Protein AF-A0A7Z0EU14-F1 (afdb_monomer)

Radius of gyration: 19.92 Å; Cα contacts (8 Å, |Δi|>4): 42; chains: 1; bounding box: 57×36×21 Å

Foldseek 3Di:
DDDDDDPPPPPPPPPPPQPFAQDPPPRDTHTPDPPQADPPPRDGGD

Organism: NCBI:txid220378

Solvent-accessible surface area (backbone atoms only — not comparable to full-atom values): 3301 Å² total; per-residue (Å²): 135,83,88,84,84,74,79,76,67,77,70,69,74,85,68,80,66,75,57,55,45,66,38,92,87,79,68,47,75,34,74,63,60,92,68,55,47,36,92,86,78,62,48,70,64,132

Sequence (46 aa):
MYLVRENAGAVPPLNGTTWNWTCRLCTHSNPDDEDICCQRCGAGKP

pLDDT: mean 76.25, std 19.19, range [41.56, 96.94]

Secondary structure (DSSP, 8-state):
-PPPP--------------PEEPTTT--EE-SSS--B-TTT-PBP-

Mean predicted aligned error: 12.55 Å

Structure (mmCIF, N/CA/C/O backbone):
data_AF-A0A7Z0EU14-F1
#
_entry.id   AF-A0A7Z0EU14-F1
#
loop_
_atom_site.group_PDB
_atom_site.id
_atom_site.type_symbol
_atom_site.label_atom_id
_atom_site.label_alt_id
_atom_site.label_comp_id
_atom_site.label_asym_id
_atom_site.label_entity_id
_atom_site.label_seq_id
_atom_site.pdbx_PDB_ins_code
_atom_site.Cartn_x
_atom_site.Cartn_y
_atom_site.Cartn_z
_atom_site.occupancy
_atom_site.B_iso_or_equiv
_atom_site.auth_seq_id
_atom_site.auth_comp_id
_atom_site.auth_asym_id
_atom_site.auth_atom_id
_atom_site.pdbx_PDB_model_num
ATOM 1 N N . MET A 1 1 ? 46.410 25.991 -10.884 1.00 41.56 1 MET A N 1
ATOM 2 C CA . MET A 1 1 ? 45.351 26.384 -11.838 1.00 41.56 1 MET A CA 1
ATOM 3 C C . MET A 1 1 ? 44.111 25.553 -11.536 1.00 41.56 1 MET A C 1
ATOM 5 O O . MET A 1 1 ? 44.255 24.420 -11.105 1.00 41.56 1 MET A O 1
ATOM 9 N N . TYR A 1 2 ? 42.946 26.173 -11.662 1.00 42.88 2 TYR A N 1
ATOM 10 C CA . TYR A 1 2 ? 41.660 25.840 -11.049 1.00 42.88 2 TYR A CA 1
ATOM 11 C C . TYR A 1 2 ? 41.004 24.517 -11.494 1.00 42.88 2 TYR A C 1
ATOM 13 O O . TYR A 1 2 ? 41.227 24.030 -12.596 1.00 42.88 2 TYR A O 1
ATOM 21 N N . LEU A 1 3 ? 40.158 24.002 -10.594 1.00 63.50 3 LEU A N 1
ATOM 22 C CA . LEU A 1 3 ? 39.248 22.857 -10.705 1.00 63.50 3 LEU A CA 1
ATOM 23 C C . LEU A 1 3 ? 38.409 22.880 -11.997 1.00 63.50 3 LEU A C 1
ATOM 25 O O . LEU A 1 3 ? 37.676 23.846 -12.221 1.00 63.50 3 LEU A O 1
ATOM 29 N N . VAL A 1 4 ? 38.406 21.786 -12.766 1.00 59.25 4 VAL A N 1
ATOM 30 C CA . VAL A 1 4 ? 37.279 21.471 -13.660 1.00 59.25 4 VAL A CA 1
ATOM 31 C C . VAL A 1 4 ? 36.299 20.574 -12.915 1.00 59.25 4 VAL A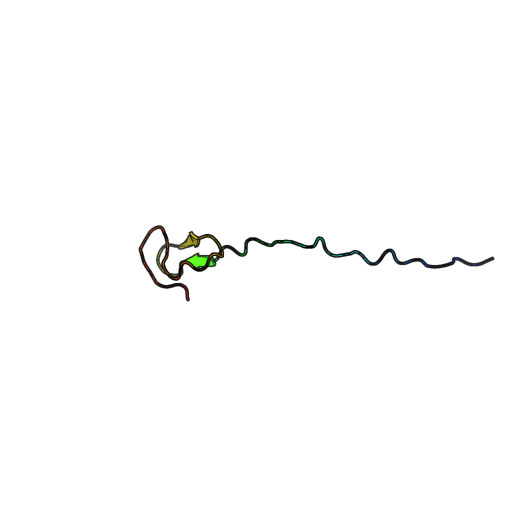 C 1
ATOM 33 O O . VAL A 1 4 ? 36.649 19.535 -12.362 1.00 59.25 4 VAL A O 1
ATOM 36 N N . ARG A 1 5 ? 35.070 21.078 -12.827 1.00 68.06 5 ARG A N 1
ATOM 37 C CA . ARG A 1 5 ? 33.915 20.457 -12.198 1.00 68.06 5 ARG A CA 1
ATOM 38 C C . ARG A 1 5 ? 33.331 19.446 -13.170 1.00 68.06 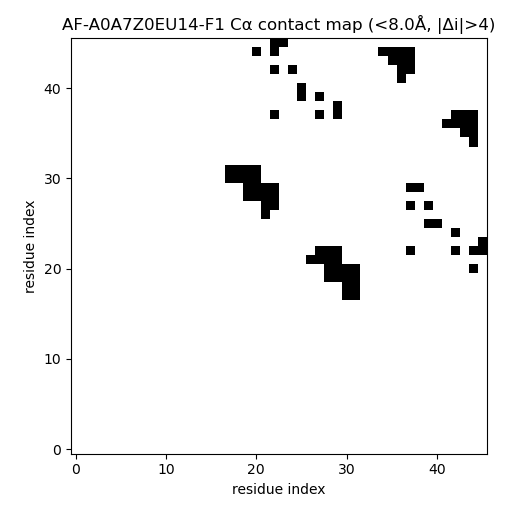5 ARG A C 1
ATOM 40 O O . ARG A 1 5 ? 32.794 19.849 -14.194 1.00 68.06 5 ARG A O 1
ATOM 47 N N . GLU A 1 6 ? 33.305 18.187 -12.778 1.00 56.66 6 GLU A N 1
ATOM 48 C CA . GLU A 1 6 ? 32.290 17.262 -13.258 1.00 56.66 6 GLU A CA 1
ATOM 49 C C . GLU A 1 6 ? 31.512 16.855 -12.018 1.00 56.66 6 GLU A C 1
ATOM 51 O O . GLU A 1 6 ? 31.907 15.984 -11.246 1.00 56.66 6 GLU A O 1
ATOM 56 N N . ASN A 1 7 ? 30.423 17.590 -11.774 1.00 54.91 7 ASN A N 1
ATOM 57 C CA . ASN A 1 7 ? 29.323 17.036 -11.010 1.00 54.91 7 ASN A CA 1
ATOM 58 C C . ASN A 1 7 ? 28.939 15.768 -11.768 1.00 54.91 7 ASN A C 1
ATOM 60 O O . ASN A 1 7 ? 28.234 15.853 -12.774 1.00 54.91 7 ASN A O 1
ATOM 64 N N . ALA A 1 8 ? 29.434 14.614 -11.319 1.00 53.94 8 ALA A N 1
ATOM 65 C CA . ALA A 1 8 ? 28.755 13.359 -11.554 1.00 53.94 8 ALA A CA 1
ATOM 66 C C . ALA A 1 8 ? 27.384 13.575 -10.926 1.00 53.94 8 ALA A C 1
ATOM 68 O O . ALA A 1 8 ? 27.219 13.454 -9.711 1.00 53.94 8 ALA A O 1
ATOM 69 N N . GLY A 1 9 ? 26.455 14.080 -11.746 1.00 47.06 9 GLY A N 1
ATOM 70 C CA . GLY A 1 9 ? 25.073 14.253 -11.373 1.00 47.06 9 GLY A CA 1
ATOM 71 C C . GLY A 1 9 ? 24.693 12.930 -10.764 1.00 47.06 9 GLY A C 1
ATOM 72 O O . GLY A 1 9 ? 24.834 11.898 -11.421 1.00 47.06 9 GLY A O 1
ATOM 73 N N . ALA A 1 10 ? 24.362 12.963 -9.475 1.00 51.31 10 ALA A N 1
ATOM 74 C CA . ALA A 1 10 ? 23.790 11.828 -8.802 1.00 51.31 10 ALA A CA 1
ATOM 75 C C . ALA A 1 10 ? 22.607 11.432 -9.674 1.00 51.31 10 ALA A C 1
ATOM 77 O O . ALA A 1 10 ? 21.586 12.113 -9.673 1.00 51.31 10 ALA A O 1
ATOM 78 N N . VAL A 1 11 ? 22.796 10.408 -10.504 1.00 56.09 11 VAL A N 1
ATOM 79 C CA . VAL A 1 11 ? 21.695 9.693 -11.111 1.00 56.09 11 VAL A CA 1
ATOM 80 C C . VAL A 1 11 ? 20.996 9.178 -9.864 1.00 56.09 11 VAL A C 1
ATOM 82 O O . VAL A 1 11 ? 21.598 8.347 -9.169 1.00 56.09 11 VAL A O 1
ATOM 85 N N . PRO A 1 12 ? 19.829 9.731 -9.461 1.00 57.00 12 PRO A N 1
ATOM 86 C CA . PRO A 1 12 ? 19.070 9.052 -8.433 1.00 57.00 12 PRO A CA 1
ATOM 87 C C . PRO A 1 12 ? 18.965 7.621 -8.948 1.00 57.00 12 PRO A C 1
ATOM 89 O O . PRO A 1 12 ? 18.755 7.455 -10.160 1.00 57.00 12 PRO A O 1
ATOM 92 N N . PRO A 1 13 ? 19.218 6.600 -8.113 1.00 53.97 13 PRO A N 1
ATOM 93 C CA . PRO A 1 13 ? 19.015 5.240 -8.569 1.00 53.97 13 PRO A CA 1
ATOM 94 C C . PRO A 1 13 ? 17.665 5.236 -9.281 1.00 53.97 13 PRO A C 1
ATOM 96 O O . PRO A 1 13 ? 16.722 5.873 -8.795 1.00 53.97 13 PRO A O 1
ATOM 99 N N . LEU A 1 14 ? 17.633 4.685 -10.503 1.00 52.59 14 LEU A N 1
ATOM 100 C CA . LEU A 1 14 ? 16.400 4.396 -11.228 1.00 52.59 14 LEU A CA 1
ATOM 101 C C . LEU A 1 14 ? 15.646 3.428 -10.325 1.00 52.59 14 LEU A C 1
ATOM 103 O O . LEU A 1 14 ? 15.707 2.213 -10.487 1.00 52.59 14 LEU A O 1
ATOM 107 N N . ASN A 1 15 ? 15.061 3.975 -9.269 1.00 47.47 15 ASN A N 1
ATOM 108 C CA . ASN A 1 15 ? 14.338 3.257 -8.271 1.00 47.47 15 ASN A CA 1
ATOM 109 C C . ASN A 1 15 ? 13.093 2.865 -9.036 1.00 47.47 1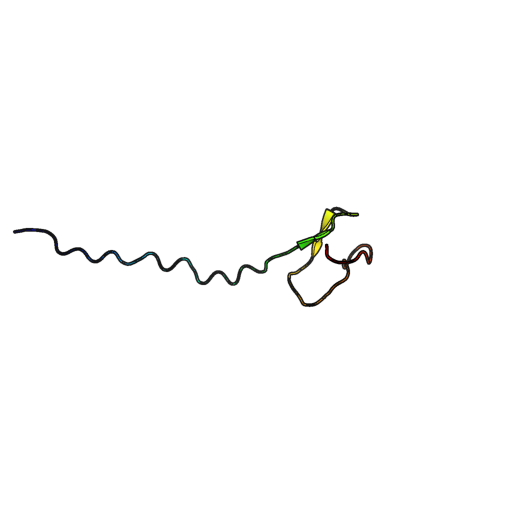5 ASN A C 1
ATOM 111 O O . ASN A 1 15 ? 12.154 3.650 -9.169 1.00 47.47 15 ASN A O 1
ATOM 115 N N . GLY A 1 16 ? 13.103 1.637 -9.545 1.00 49.75 16 GLY A N 1
ATOM 116 C CA . GLY A 1 16 ? 11.912 0.812 -9.564 1.00 49.75 16 GLY A CA 1
ATOM 117 C C . GLY A 1 16 ? 11.424 0.705 -8.126 1.00 49.75 16 GLY A C 1
ATOM 118 O O . GLY A 1 16 ? 11.612 -0.313 -7.470 1.00 49.75 16 GLY A O 1
ATOM 119 N N . THR A 1 17 ? 10.895 1.809 -7.597 1.00 54.09 17 THR A N 1
ATOM 120 C CA . THR A 1 17 ? 10.162 1.820 -6.352 1.00 54.09 17 THR A CA 1
ATOM 121 C C . THR A 1 17 ? 8.950 0.967 -6.652 1.00 54.09 17 THR A C 1
ATOM 123 O O . THR A 1 17 ? 8.042 1.397 -7.357 1.00 54.09 17 THR A O 1
ATOM 126 N N . THR A 1 18 ? 8.958 -0.272 -6.185 1.00 58.91 18 THR A N 1
ATOM 127 C CA . THR A 1 18 ? 7.737 -1.055 -6.061 1.00 58.91 18 THR A CA 1
ATOM 128 C C . THR A 1 18 ? 6.870 -0.284 -5.063 1.00 58.91 18 THR A C 1
ATOM 130 O O . THR A 1 18 ? 7.106 -0.343 -3.856 1.00 58.91 18 THR A O 1
ATOM 133 N N . TRP A 1 19 ? 5.983 0.586 -5.551 1.00 71.06 19 TRP A N 1
ATOM 134 C CA . TRP A 1 19 ? 5.249 1.561 -4.735 1.00 71.06 19 TRP A CA 1
ATOM 135 C C . TRP A 1 19 ? 4.104 0.905 -3.963 1.00 71.06 19 TRP A C 1
ATOM 137 O O . TRP A 1 19 ? 2.935 1.137 -4.244 1.00 71.06 19 TRP A O 1
ATOM 147 N N . ASN A 1 20 ? 4.415 0.065 -2.985 1.00 86.38 20 ASN A N 1
ATOM 148 C CA . ASN A 1 20 ? 3.375 -0.632 -2.239 1.00 86.38 20 ASN A CA 1
ATOM 149 C C . ASN A 1 20 ? 2.327 0.351 -1.682 1.00 86.38 20 ASN A C 1
ATOM 151 O O . ASN A 1 20 ? 2.679 1.353 -1.051 1.00 86.38 20 ASN A O 1
ATOM 155 N N . TRP A 1 21 ? 1.040 0.058 -1.879 1.00 91.38 21 TRP A N 1
ATOM 156 C CA . TRP A 1 21 ? -0.043 0.867 -1.327 1.00 91.38 21 TRP A CA 1
ATOM 157 C C . TRP A 1 21 ? -0.561 0.253 -0.028 1.00 91.38 21 TRP A C 1
ATOM 159 O O . TRP A 1 21 ? -0.772 -0.957 0.097 1.00 91.38 21 TRP A O 1
ATOM 169 N N . THR A 1 22 ? -0.791 1.101 0.970 1.00 93.69 22 THR A N 1
ATOM 170 C CA . THR A 1 22 ? -1.335 0.666 2.259 1.00 93.69 22 THR A CA 1
ATOM 171 C C . THR A 1 22 ? -2.856 0.734 2.229 1.00 93.69 22 THR A C 1
ATOM 173 O O . THR A 1 22 ? -3.441 1.800 2.025 1.00 93.69 22 TH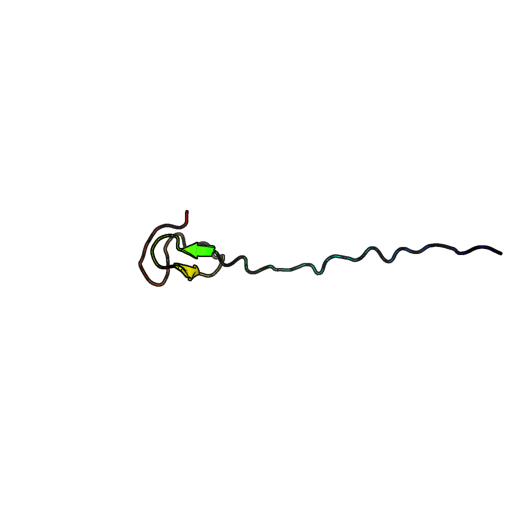R A O 1
ATOM 176 N N . CYS A 1 23 ? -3.514 -0.399 2.478 1.00 94.88 23 CYS A N 1
ATOM 177 C CA . CYS A 1 23 ? -4.964 -0.460 2.590 1.00 94.88 23 CYS A CA 1
ATOM 178 C C . CYS A 1 23 ? -5.457 0.395 3.761 1.00 94.88 23 CYS A C 1
ATOM 180 O O . CYS A 1 23 ? -5.077 0.172 4.911 1.00 94.88 23 CYS A O 1
ATOM 182 N N . ARG A 1 24 ? -6.367 1.336 3.486 1.00 94.56 24 ARG A N 1
ATOM 183 C CA . ARG A 1 24 ? -6.919 2.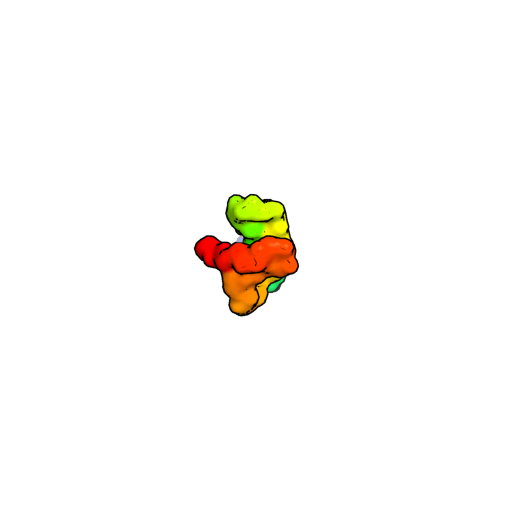243 4.507 1.00 94.56 24 ARG A CA 1
ATOM 184 C C . ARG A 1 24 ? -7.858 1.557 5.506 1.00 94.56 24 ARG A C 1
ATOM 186 O O . ARG A 1 24 ? -8.116 2.132 6.555 1.00 94.56 24 ARG A O 1
ATOM 193 N N . LEU A 1 25 ? -8.356 0.352 5.199 1.00 96.38 25 LEU A N 1
ATOM 194 C CA . LEU A 1 25 ? -9.281 -0.382 6.075 1.00 96.38 25 LEU A CA 1
ATOM 195 C C . LEU A 1 25 ? -8.579 -1.370 7.011 1.00 96.38 25 LEU A C 1
ATOM 197 O O . LEU A 1 25 ? -8.930 -1.449 8.182 1.00 96.38 25 LEU A O 1
ATOM 201 N N . CYS A 1 26 ? -7.612 -2.143 6.507 1.00 96.44 26 CYS A N 1
ATOM 202 C CA . CYS A 1 26 ? -6.975 -3.226 7.272 1.00 96.44 26 CYS A CA 1
ATOM 203 C C . CYS A 1 26 ? -5.460 -3.055 7.463 1.00 96.44 26 CYS A C 1
ATOM 205 O O . CYS A 1 26 ? -4.803 -3.983 7.939 1.00 96.44 26 CYS A O 1
ATOM 207 N N . THR A 1 27 ? -4.917 -1.909 7.029 1.00 95.88 27 THR A N 1
ATOM 208 C CA . THR A 1 27 ? -3.500 -1.510 7.126 1.00 95.88 27 THR A CA 1
ATOM 209 C C . THR A 1 27 ? -2.507 -2.484 6.489 1.00 95.88 27 THR A C 1
ATOM 211 O O . THR A 1 27 ? -1.316 -2.434 6.780 1.00 95.88 27 THR A O 1
ATOM 214 N N . HIS A 1 28 ? -2.980 -3.383 5.626 1.00 95.06 28 HIS A N 1
ATOM 215 C CA . HIS A 1 28 ? -2.130 -4.293 4.870 1.00 95.06 28 HIS A CA 1
ATOM 216 C C . HIS A 1 28 ? -1.410 -3.543 3.746 1.00 95.06 28 HIS A C 1
ATOM 218 O O . HIS A 1 28 ? -2.035 -2.755 3.034 1.00 95.06 28 HIS A O 1
ATOM 224 N N . SER A 1 29 ? -0.114 -3.797 3.588 1.00 94.62 29 SER A N 1
ATOM 225 C CA . SER A 1 29 ? 0.665 -3.334 2.441 1.00 94.62 29 SER A CA 1
ATOM 226 C C . SER A 1 29 ? 0.449 -4.280 1.269 1.00 94.62 29 SER A C 1
ATOM 228 O O . SER A 1 29 ? 0.707 -5.472 1.397 1.00 94.62 29 SER A O 1
ATOM 230 N N . ASN A 1 30 ? -0.011 -3.739 0.149 1.00 93.25 30 ASN A N 1
ATOM 231 C CA . ASN A 1 30 ? -0.206 -4.465 -1.099 1.00 93.25 30 AS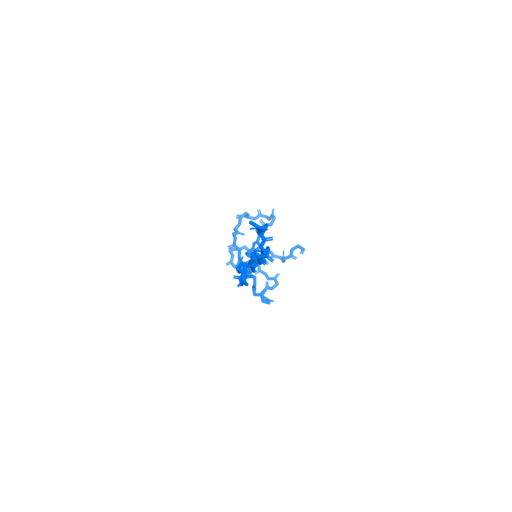N A CA 1
ATOM 232 C C . ASN A 1 30 ? 0.871 -4.025 -2.103 1.00 93.25 30 ASN A C 1
ATOM 234 O O . ASN A 1 30 ? 1.341 -2.887 -2.001 1.00 93.25 30 ASN A O 1
ATOM 238 N N . PRO A 1 31 ? 1.263 -4.882 -3.055 1.00 91.50 31 PRO A N 1
ATOM 239 C CA . PRO A 1 31 ? 2.110 -4.487 -4.183 1.00 91.50 31 PRO A CA 1
ATOM 240 C C . PRO A 1 31 ? 1.513 -3.322 -4.992 1.00 91.50 31 PRO A C 1
ATOM 242 O O . PRO A 1 31 ? 0.303 -3.098 -4.976 1.00 91.50 31 PRO A O 1
ATOM 245 N N . ASP A 1 32 ? 2.365 -2.568 -5.699 1.00 84.62 32 ASP A N 1
ATOM 246 C CA . ASP A 1 32 ? 1.907 -1.632 -6.744 1.00 84.62 32 ASP A CA 1
ATOM 247 C C . ASP A 1 32 ? 1.737 -2.342 -8.079 1.00 84.62 32 ASP A C 1
ATOM 249 O O . ASP A 1 32 ? 2.449 -2.095 -9.052 1.00 84.62 32 ASP A O 1
ATOM 253 N N . ASP A 1 33 ? 0.831 -3.297 -8.097 1.00 81.94 33 ASP A N 1
ATOM 254 C CA . ASP A 1 33 ? 0.335 -3.878 -9.325 1.00 81.94 33 ASP A CA 1
ATOM 255 C C . ASP A 1 33 ? -1.007 -3.236 -9.698 1.00 81.94 33 ASP A C 1
ATOM 257 O O . ASP A 1 33 ? -1.521 -2.302 -9.065 1.00 81.94 33 ASP A O 1
ATOM 261 N N . GLU A 1 34 ? -1.549 -3.723 -10.803 1.00 77.88 34 GLU A N 1
ATOM 262 C CA . GLU A 1 34 ? -2.870 -3.373 -11.302 1.00 77.88 34 GLU A CA 1
ATOM 263 C C . GLU A 1 34 ? -4.014 -3.951 -10.449 1.00 77.88 34 GLU A C 1
ATOM 265 O O . GLU A 1 34 ? -5.183 -3.692 -10.754 1.00 77.88 34 GLU A O 1
ATOM 270 N N . ASP A 1 35 ? -3.716 -4.664 -9.350 1.00 80.94 35 ASP A N 1
ATOM 271 C CA . ASP A 1 35 ? -4.745 -5.124 -8.425 1.00 80.94 35 ASP A CA 1
ATO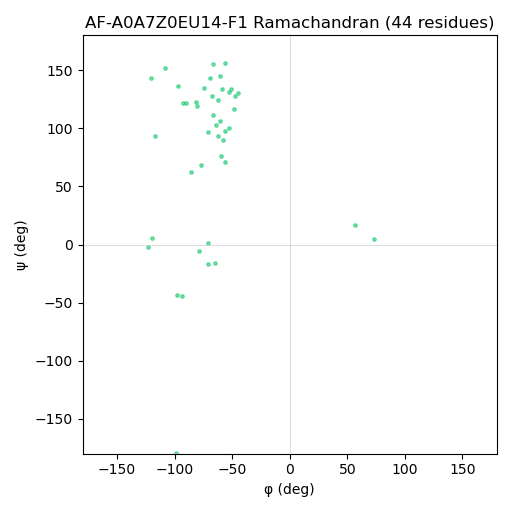M 272 C C . ASP A 1 35 ? -5.398 -3.925 -7.732 1.00 80.94 35 ASP A C 1
ATOM 274 O O . ASP A 1 35 ? -4.845 -3.225 -6.876 1.00 80.94 35 ASP A O 1
ATOM 278 N N . ILE A 1 36 ? -6.662 -3.721 -8.080 1.00 87.06 36 ILE A N 1
ATOM 279 C CA . ILE A 1 36 ? -7.503 -2.682 -7.492 1.00 87.06 36 ILE A CA 1
ATOM 280 C C . ILE A 1 36 ? -8.056 -3.076 -6.117 1.00 87.06 36 ILE A C 1
ATOM 282 O O . ILE A 1 36 ? -8.712 -2.255 -5.488 1.00 87.06 36 ILE A O 1
ATOM 286 N N . CYS A 1 37 ? -7.832 -4.305 -5.642 1.00 95.44 37 CYS A N 1
ATOM 287 C CA . CYS A 1 37 ? -8.383 -4.828 -4.391 1.00 95.44 37 CYS A CA 1
ATOM 288 C C . CYS A 1 37 ? -7.274 -5.248 -3.422 1.00 95.44 37 CYS A C 1
ATOM 290 O O . CYS A 1 37 ? -6.269 -5.830 -3.812 1.00 95.44 37 CYS A O 1
ATOM 292 N N . CYS A 1 38 ? -7.479 -5.017 -2.125 1.00 95.81 38 CYS A N 1
ATOM 293 C CA . CYS A 1 38 ? -6.545 -5.449 -1.095 1.00 95.81 38 CYS A CA 1
ATOM 294 C C . CYS A 1 38 ? -6.511 -6.978 -0.993 1.00 95.81 38 CYS A C 1
ATOM 296 O O . CYS A 1 38 ? -7.537 -7.605 -0.728 1.00 95.81 38 CYS A O 1
ATOM 298 N N . GLN A 1 39 ? -5.315 -7.560 -1.052 1.00 94.88 39 GLN A N 1
ATOM 299 C CA . GLN A 1 39 ? -5.084 -9.007 -0.998 1.00 94.88 39 GLN A CA 1
ATOM 300 C C . GLN A 1 39 ? -5.480 -9.643 0.349 1.00 94.88 39 GLN A C 1
ATOM 302 O O . GLN A 1 39 ? -5.648 -10.857 0.442 1.00 94.88 39 GLN A O 1
ATOM 307 N N . ARG A 1 40 ? -5.673 -8.833 1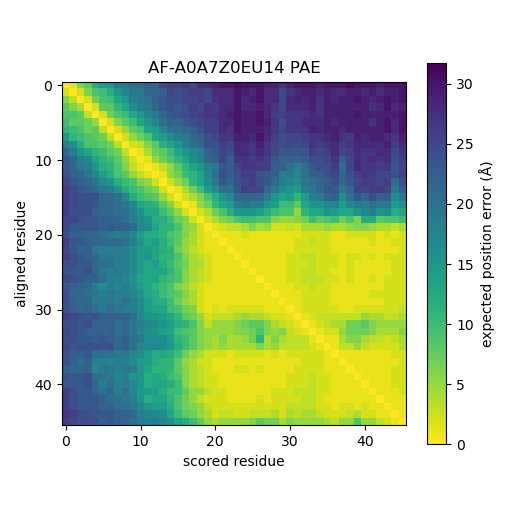.403 1.00 95.81 40 ARG A N 1
ATOM 308 C CA . ARG A 1 40 ? -6.086 -9.302 2.736 1.00 95.81 40 ARG A CA 1
ATOM 309 C C . ARG A 1 40 ? -7.583 -9.178 3.010 1.00 95.81 40 ARG A C 1
ATOM 311 O O . ARG A 1 40 ? -8.150 -10.068 3.634 1.00 95.81 40 ARG A O 1
ATOM 318 N N . CYS A 1 41 ? -8.210 -8.060 2.639 1.00 96.94 41 CYS A N 1
ATOM 319 C CA . CYS A 1 41 ? -9.606 -7.777 3.008 1.00 96.94 41 CYS A CA 1
ATOM 320 C C . CYS A 1 41 ? -10.543 -7.508 1.823 1.00 96.94 41 CYS A C 1
ATOM 322 O O . CYS A 1 41 ? -11.726 -7.271 2.044 1.00 96.94 41 CYS A O 1
ATOM 324 N N . GLY A 1 42 ? -10.032 -7.499 0.589 1.00 96.00 42 GLY A N 1
ATOM 325 C CA . GLY A 1 42 ? -10.817 -7.248 -0.622 1.00 96.00 42 GLY A CA 1
ATOM 326 C C . GLY A 1 42 ? -11.260 -5.796 -0.826 1.00 96.00 42 GLY A C 1
ATOM 327 O O . GLY A 1 42 ? -11.992 -5.516 -1.767 1.00 96.00 42 GLY A O 1
ATOM 328 N N . ALA A 1 43 ? -10.843 -4.860 0.032 1.00 96.44 43 ALA A N 1
ATOM 329 C CA . ALA A 1 43 ? -11.200 -3.449 -0.102 1.00 96.44 43 ALA A CA 1
ATOM 330 C C . ALA A 1 43 ? -10.525 -2.796 -1.315 1.00 96.44 43 ALA A C 1
ATOM 332 O O . ALA A 1 43 ? -9.357 -3.075 -1.578 1.00 96.44 43 ALA A O 1
ATOM 333 N N . GLY A 1 44 ? -11.226 -1.884 -1.990 1.00 93.75 44 GLY A N 1
ATOM 334 C CA . GLY A 1 44 ? -10.681 -1.140 -3.125 1.00 93.75 44 GLY A CA 1
ATOM 335 C C . GLY A 1 44 ? -9.448 -0.296 -2.769 1.00 93.75 44 GLY A C 1
ATOM 336 O O . GLY A 1 44 ? -9.358 0.253 -1.663 1.00 93.75 44 GLY A O 1
ATOM 337 N N . LYS A 1 45 ? -8.508 -0.191 -3.713 1.00 87.00 45 LYS A N 1
ATOM 338 C CA . LYS A 1 45 ? -7.389 0.757 -3.697 1.00 87.00 45 LYS A CA 1
ATOM 339 C C . LYS A 1 45 ? -7.969 2.187 -3.630 1.00 87.00 45 LYS A C 1
ATOM 341 O O . LYS A 1 45 ? -8.969 2.447 -4.303 1.00 87.00 45 LYS A O 1
ATOM 346 N N . PRO A 1 46 ? -7.438 3.066 -2.759 1.00 79.00 46 PRO A N 1
ATOM 347 C CA . PRO A 1 46 ? -7.962 4.419 -2.565 1.00 79.00 46 PRO A CA 1
ATOM 348 C C . PRO A 1 46 ? -7.708 5.358 -3.747 1.00 79.00 46 PRO A C 1
ATOM 350 O O . PRO A 1 46 ? -6.771 5.091 -4.530 1.00 79.00 46 PRO A 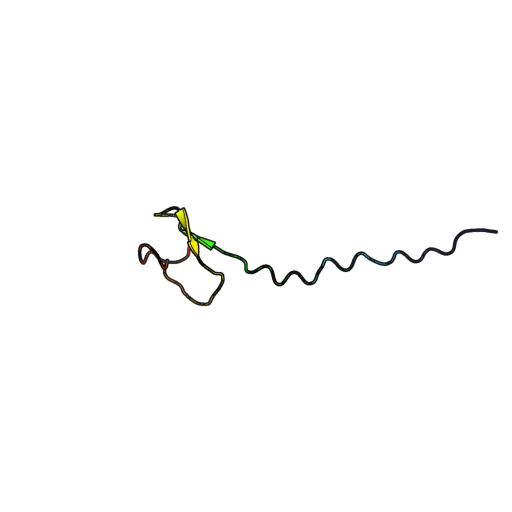O 1
#